Protein AF-A0A3M0WGC9-F1 (afdb_monomer)

Structure (mmCIF, N/CA/C/O backbone):
data_AF-A0A3M0WGC9-F1
#
_entry.id   AF-A0A3M0WGC9-F1
#
loop_
_atom_site.group_PDB
_atom_site.id
_atom_site.type_symbol
_atom_site.label_atom_id
_atom_site.label_alt_id
_atom_site.label_comp_id
_atom_site.label_asym_id
_atom_site.label_entity_id
_atom_site.label_seq_id
_atom_site.pdbx_PDB_ins_code
_atom_site.Cartn_x
_atom_site.Cartn_y
_atom_site.Cartn_z
_atom_site.occupancy
_atom_site.B_iso_or_equiv
_atom_site.auth_seq_id
_atom_site.auth_comp_id
_atom_site.auth_asym_id
_atom_site.auth_atom_id
_atom_site.pdbx_PDB_model_num
ATOM 1 N N . MET A 1 1 ? 17.889 10.717 0.332 1.00 43.56 1 MET A N 1
ATOM 2 C CA . MET A 1 1 ? 16.717 10.412 1.183 1.00 43.56 1 MET A CA 1
ATOM 3 C C . MET A 1 1 ? 15.743 9.590 0.343 1.00 43.56 1 MET A C 1
ATOM 5 O O . MET A 1 1 ? 15.370 10.068 -0.720 1.00 43.56 1 MET A O 1
ATOM 9 N N . MET A 1 2 ? 15.420 8.342 0.709 1.00 45.19 2 MET A N 1
ATOM 10 C CA . MET A 1 2 ? 14.398 7.572 -0.023 1.00 45.19 2 MET A CA 1
ATOM 11 C C . MET A 1 2 ? 13.053 8.272 0.176 1.00 45.19 2 MET A C 1
ATOM 13 O O . MET A 1 2 ? 12.574 8.380 1.302 1.00 45.19 2 MET A O 1
ATOM 17 N N . LYS A 1 3 ? 12.490 8.815 -0.904 1.00 48.56 3 LYS A N 1
ATOM 18 C CA . LYS A 1 3 ? 11.167 9.435 -0.889 1.00 48.56 3 LYS A CA 1
ATOM 19 C C . LYS A 1 3 ? 10.157 8.289 -0.854 1.00 48.56 3 LYS A C 1
ATOM 21 O O . LYS A 1 3 ? 9.883 7.686 -1.883 1.00 48.56 3 LYS A O 1
ATOM 26 N N . ASN A 1 4 ? 9.699 7.919 0.336 1.00 59.88 4 ASN A N 1
ATOM 27 C CA . ASN A 1 4 ? 8.624 6.946 0.488 1.00 59.88 4 ASN A CA 1
ATOM 28 C C . ASN A 1 4 ? 7.333 7.664 0.107 1.00 59.88 4 ASN A C 1
ATOM 30 O O . ASN A 1 4 ? 6.755 8.350 0.943 1.00 59.88 4 ASN A O 1
ATOM 34 N N . GLU A 1 5 ? 6.934 7.589 -1.159 1.00 68.81 5 GLU A N 1
ATOM 35 C CA . GLU A 1 5 ? 5.649 8.127 -1.591 1.00 68.81 5 GLU A CA 1
ATOM 36 C C . GLU A 1 5 ? 4.574 7.091 -1.252 1.00 68.81 5 GLU A C 1
ATOM 38 O O . GLU A 1 5 ? 4.584 5.991 -1.818 1.00 68.81 5 GLU A O 1
ATOM 43 N N . PRO A 1 6 ? 3.714 7.364 -0.257 1.00 80.31 6 PRO A N 1
ATOM 44 C CA . PRO A 1 6 ? 2.709 6.404 0.135 1.00 80.31 6 PRO A CA 1
ATOM 45 C C . PRO A 1 6 ? 1.614 6.394 -0.932 1.00 80.31 6 PRO A C 1
ATOM 47 O O . PRO A 1 6 ? 1.149 7.450 -1.358 1.00 80.31 6 PRO A O 1
ATOM 50 N N . PHE A 1 7 ? 1.185 5.206 -1.349 1.00 90.06 7 PHE A N 1
ATOM 51 C CA . PHE A 1 7 ? 0.074 5.090 -2.286 1.00 90.06 7 PHE A CA 1
ATOM 52 C C . PHE A 1 7 ? -1.208 5.725 -1.723 1.00 90.06 7 PHE A C 1
ATOM 54 O O . PHE A 1 7 ? -1.368 5.788 -0.492 1.00 90.06 7 PHE A O 1
ATOM 61 N N . PRO A 1 8 ? -2.075 6.258 -2.601 1.00 93.75 8 PRO A N 1
ATOM 62 C CA . PRO A 1 8 ? -3.355 6.806 -2.186 1.00 93.75 8 PRO A CA 1
ATOM 63 C C . PRO A 1 8 ? -4.249 5.672 -1.685 1.00 93.75 8 PRO A C 1
ATOM 65 O O . PRO A 1 8 ? -4.129 4.526 -2.125 1.00 93.75 8 PRO A O 1
ATOM 68 N N . VAL A 1 9 ? -5.092 5.998 -0.711 1.00 94.94 9 VAL A N 1
ATOM 69 C CA . VAL A 1 9 ? -5.970 5.041 -0.050 1.00 94.94 9 VAL A CA 1
ATOM 70 C C . VAL A 1 9 ? -7.306 5.699 0.245 1.00 94.94 9 VAL A C 1
ATOM 72 O O . VAL A 1 9 ? -7.328 6.828 0.738 1.00 94.94 9 VAL A O 1
ATOM 75 N N . ASP A 1 10 ? -8.366 4.946 0.004 1.00 95.19 10 ASP A N 1
ATOM 76 C CA . ASP A 1 10 ? -9.727 5.253 0.402 1.00 95.19 10 ASP A CA 1
ATOM 77 C C . ASP A 1 10 ? -10.160 4.271 1.494 1.00 95.19 10 ASP A C 1
ATOM 79 O O . ASP A 1 10 ? -9.768 3.099 1.494 1.00 95.19 10 ASP A O 1
ATOM 83 N N . ILE A 1 11 ? -10.955 4.764 2.444 1.00 93.94 11 ILE A N 1
ATOM 84 C CA . ILE A 1 11 ? -11.531 3.967 3.528 1.00 93.94 11 ILE A CA 1
ATOM 85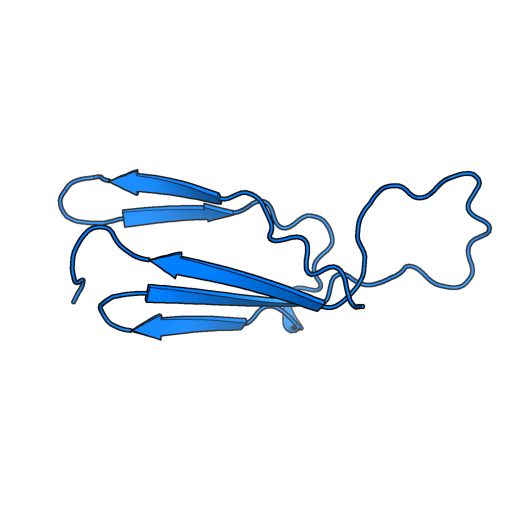 C C . ILE A 1 11 ? -13.040 4.180 3.499 1.00 93.94 11 ILE A C 1
ATOM 87 O O . ILE A 1 11 ? -13.502 5.318 3.582 1.00 93.94 11 ILE A O 1
ATOM 91 N N . ILE A 1 12 ? -13.788 3.088 3.382 1.00 95.12 12 ILE A N 1
ATOM 92 C CA . ILE A 1 12 ? -15.250 3.075 3.440 1.00 95.12 12 ILE A CA 1
ATOM 93 C C . ILE A 1 12 ? -15.653 2.421 4.760 1.00 95.12 12 ILE A C 1
ATOM 95 O O . ILE A 1 12 ? -15.164 1.339 5.083 1.00 95.12 12 ILE A O 1
ATOM 99 N N . ASP A 1 13 ? -16.521 3.092 5.512 1.00 93.06 13 ASP A N 1
ATOM 100 C CA . ASP A 1 13 ? -17.133 2.590 6.742 1.00 93.06 13 ASP A CA 1
ATOM 101 C C . ASP A 1 13 ? -18.544 2.077 6.421 1.00 93.06 13 ASP A C 1
ATOM 103 O O . ASP A 1 13 ? -19.405 2.859 6.010 1.00 93.06 13 ASP A O 1
ATOM 107 N N . GLU A 1 14 ? -18.770 0.770 6.570 1.00 93.81 14 GLU A N 1
ATOM 108 C CA . GLU A 1 14 ? -20.093 0.140 6.428 1.00 93.81 14 GLU A CA 1
ATOM 109 C C . GLU A 1 14 ? -20.729 -0.205 7.791 1.00 93.81 14 GLU A C 1
ATOM 111 O O . GLU A 1 14 ? -21.673 -0.990 7.870 1.00 93.81 14 GLU A O 1
ATOM 116 N N . GLY A 1 15 ? -20.223 0.366 8.886 1.00 89.56 15 GLY A N 1
ATOM 117 C CA . GLY A 1 15 ? -20.704 0.166 10.252 1.00 89.56 15 GLY A CA 1
ATOM 118 C C . GLY A 1 15 ? -20.141 -1.091 10.912 1.00 89.56 15 GLY A C 1
ATOM 119 O O . GLY A 1 15 ? -19.539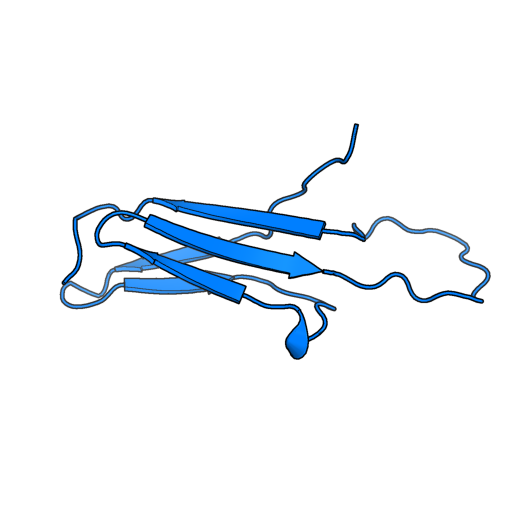 -1.002 11.977 1.00 89.56 15 GLY A O 1
ATOM 120 N N . GLU A 1 16 ? -20.314 -2.258 10.288 1.00 89.69 16 GLU A N 1
ATOM 121 C CA . GLU A 1 16 ? -19.759 -3.522 10.806 1.00 89.69 16 GLU A CA 1
ATOM 122 C C . GLU A 1 16 ? -18.324 -3.778 10.331 1.00 89.69 16 GLU A C 1
ATOM 124 O O . GLU A 1 16 ? -17.563 -4.464 11.007 1.00 89.69 16 GLU A O 1
ATOM 129 N N . ASN A 1 17 ? -17.951 -3.235 9.168 1.00 91.06 17 ASN A N 1
ATOM 130 C CA . ASN A 1 17 ? -16.662 -3.481 8.528 1.00 91.06 17 ASN A CA 1
ATOM 131 C C . ASN A 1 17 ? -16.093 -2.204 7.901 1.00 91.06 17 ASN A C 1
ATOM 133 O O . ASN A 1 17 ? -16.834 -1.346 7.415 1.00 91.06 17 ASN A O 1
ATOM 137 N N . TYR A 1 18 ? -14.762 -2.141 7.824 1.00 91.31 18 TYR A N 1
ATOM 138 C CA . TYR A 1 18 ? -14.046 -1.168 7.003 1.00 91.31 18 TYR A CA 1
ATOM 139 C C . TYR A 1 18 ? -13.554 -1.812 5.708 1.00 91.31 18 TYR A C 1
ATOM 141 O O . TYR A 1 18 ? -12.892 -2.850 5.736 1.00 91.31 18 TYR A O 1
ATOM 149 N N . TYR A 1 19 ? -13.776 -1.143 4.578 1.00 93.94 19 TYR A N 1
ATOM 150 C CA . TYR A 1 19 ? -13.130 -1.486 3.313 1.00 93.94 19 TYR A CA 1
ATOM 151 C C . TYR A 1 19 ? -12.004 -0.507 3.033 1.00 93.94 19 TYR A C 1
ATOM 153 O O . TYR A 1 19 ? -12.208 0.704 2.985 1.00 93.94 19 TYR A O 1
ATOM 161 N N . ILE A 1 20 ? -10.809 -1.048 2.820 1.00 93.38 20 ILE A N 1
ATOM 162 C CA . ILE A 1 20 ? -9.617 -0.274 2.489 1.00 93.38 20 ILE A CA 1
ATOM 163 C C . ILE A 1 20 ? -9.263 -0.542 1.035 1.00 93.38 20 ILE A C 1
ATOM 165 O O . ILE A 1 20 ? -8.910 -1.663 0.666 1.00 93.38 20 ILE A O 1
ATOM 169 N N . ILE A 1 21 ? -9.319 0.504 0.219 1.00 95.31 21 ILE A N 1
ATOM 170 C CA . ILE A 1 21 ? -9.012 0.447 -1.209 1.00 95.31 21 ILE A CA 1
ATOM 171 C C . ILE A 1 21 ? -7.740 1.255 -1.435 1.00 95.31 21 ILE A C 1
ATOM 173 O O . ILE A 1 21 ? -7.678 2.428 -1.085 1.00 95.31 21 ILE A O 1
ATOM 177 N N . MET A 1 22 ? -6.697 0.6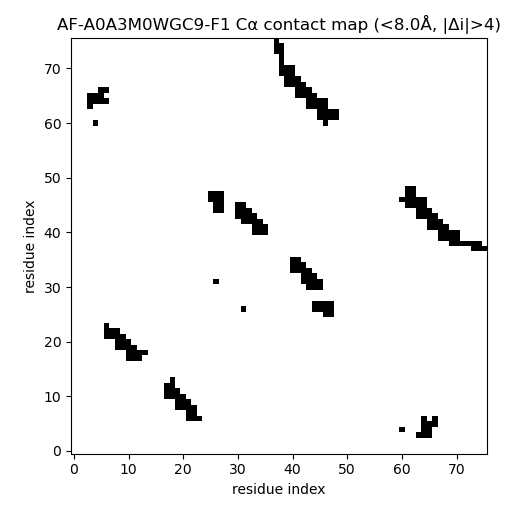36 -1.988 1.00 93.94 22 MET A N 1
ATOM 178 C CA . MET A 1 22 ? -5.401 1.290 -2.184 1.00 93.94 22 MET A CA 1
ATOM 179 C C . MET A 1 22 ? -4.888 1.085 -3.606 1.00 93.94 22 MET A C 1
ATOM 181 O O . MET A 1 22 ? -4.714 -0.053 -4.051 1.00 93.94 22 MET A O 1
ATOM 185 N N . ASP A 1 23 ? -4.533 2.178 -4.285 1.00 92.88 23 ASP A N 1
ATOM 186 C CA . ASP A 1 23 ? -3.978 2.092 -5.635 1.00 92.88 23 ASP A CA 1
ATOM 187 C C . ASP A 1 23 ? -2.540 1.591 -5.610 1.00 92.88 23 ASP A C 1
ATOM 189 O O . ASP A 1 23 ? -1.604 2.270 -5.189 1.00 92.88 23 ASP A O 1
ATOM 193 N N . CYS A 1 24 ? -2.346 0.399 -6.163 1.00 89.50 24 CYS A N 1
ATOM 194 C CA . CYS A 1 24 ? -1.084 -0.329 -6.110 1.00 89.50 24 CYS A CA 1
ATOM 195 C C . CYS A 1 24 ? -0.427 -0.573 -7.488 1.00 89.50 24 CYS A C 1
ATOM 197 O O . CYS A 1 24 ? 0.008 -1.693 -7.781 1.00 89.50 24 CYS A O 1
ATOM 199 N N . PRO A 1 25 ? -0.316 0.427 -8.388 1.00 88.56 25 PRO A N 1
ATOM 200 C CA . PRO A 1 25 ? 0.042 0.166 -9.777 1.00 88.56 25 PRO A CA 1
ATOM 201 C C . PRO A 1 25 ? 1.514 -0.234 -9.942 1.00 88.56 25 PRO A C 1
ATOM 203 O O . PRO A 1 25 ? 2.428 0.583 -9.752 1.00 88.56 25 PRO A O 1
ATOM 206 N N . GLY A 1 26 ? 1.735 -1.457 -10.430 1.00 86.81 26 GLY A N 1
ATOM 207 C CA . GLY A 1 26 ? 3.057 -1.994 -10.772 1.00 86.81 26 GLY A CA 1
ATOM 208 C C . GLY A 1 26 ? 3.854 -2.534 -9.582 1.00 86.81 26 GLY A C 1
ATOM 209 O O . GLY A 1 26 ? 5.080 -2.611 -9.661 1.00 86.81 26 GLY A O 1
ATOM 210 N N . ILE A 1 27 ? 3.182 -2.862 -8.478 1.00 89.06 27 ILE A N 1
ATOM 211 C CA . ILE A 1 27 ? 3.776 -3.627 -7.377 1.00 89.06 27 ILE A CA 1
ATOM 212 C C . ILE A 1 27 ? 3.921 -5.085 -7.814 1.00 89.06 27 ILE A C 1
ATOM 214 O O . ILE A 1 27 ? 3.054 -5.620 -8.501 1.00 89.06 27 ILE A O 1
ATOM 218 N N . ILE A 1 28 ? 5.018 -5.730 -7.418 1.00 84.75 28 ILE A N 1
ATOM 219 C CA . ILE A 1 28 ? 5.161 -7.180 -7.583 1.00 84.75 28 ILE A CA 1
ATOM 220 C C . ILE A 1 28 ? 4.265 -7.858 -6.534 1.00 84.75 28 ILE A C 1
ATOM 222 O O . ILE A 1 28 ? 4.509 -7.602 -5.351 1.00 84.75 28 ILE A O 1
ATOM 226 N N . PRO A 1 29 ? 3.294 -8.714 -6.915 1.00 84.81 29 PRO A N 1
ATOM 227 C CA . PRO A 1 29 ? 2.367 -9.343 -5.969 1.00 84.81 29 PRO A CA 1
ATOM 228 C C . PRO A 1 29 ? 3.073 -10.008 -4.782 1.00 84.81 29 PRO A C 1
ATOM 230 O O . PRO A 1 29 ? 2.766 -9.695 -3.639 1.00 84.81 29 PRO A O 1
ATOM 233 N N . ASP A 1 30 ? 4.125 -10.786 -5.045 1.00 88.94 30 ASP A N 1
ATOM 234 C CA . ASP A 1 30 ? 4.895 -11.507 -4.016 1.00 88.94 30 ASP A CA 1
ATOM 235 C C . ASP A 1 30 ? 5.668 -10.593 -3.050 1.00 88.94 30 ASP A C 1
ATOM 237 O O . ASP A 1 30 ? 6.157 -11.031 -2.012 1.00 88.94 30 ASP A O 1
ATOM 241 N N . SER A 1 31 ? 5.824 -9.312 -3.393 1.00 88.25 31 SER A N 1
ATOM 242 C CA . SER A 1 31 ? 6.466 -8.327 -2.519 1.00 88.25 31 SER A CA 1
ATOM 243 C C . SER A 1 31 ? 5.481 -7.612 -1.596 1.00 88.25 31 SER A C 1
ATOM 245 O O . SER A 1 31 ? 5.924 -6.875 -0.712 1.00 88.25 31 SER A O 1
ATOM 247 N N . LEU A 1 32 ? 4.172 -7.772 -1.823 1.00 92.31 32 LEU A N 1
ATOM 248 C CA . LEU A 1 32 ? 3.132 -7.109 -1.051 1.00 92.31 32 LEU A CA 1
ATOM 249 C C . LEU A 1 32 ? 2.949 -7.828 0.286 1.00 92.31 32 LEU A C 1
ATOM 251 O O . LEU A 1 32 ? 2.621 -9.008 0.336 1.00 92.31 32 LEU A O 1
ATOM 255 N N . VAL A 1 33 ? 3.143 -7.096 1.377 1.00 94.31 33 VAL A N 1
ATOM 256 C CA . VAL A 1 33 ? 2.903 -7.589 2.732 1.00 94.31 33 VAL A CA 1
ATOM 257 C C . VAL A 1 33 ? 1.910 -6.663 3.410 1.00 94.31 33 VAL A C 1
ATOM 259 O O . VAL A 1 33 ? 2.148 -5.455 3.510 1.00 94.31 33 VAL A O 1
ATOM 262 N N . ILE A 1 34 ? 0.823 -7.256 3.890 1.00 94.50 34 ILE A N 1
ATOM 263 C CA . ILE A 1 34 ? -0.213 -6.605 4.685 1.00 94.50 34 ILE A CA 1
ATOM 264 C C . ILE A 1 34 ? -0.128 -7.202 6.088 1.00 94.50 34 ILE A C 1
ATOM 266 O O . ILE A 1 34 ? -0.126 -8.419 6.255 1.00 94.50 34 ILE A O 1
ATOM 270 N N . SER A 1 35 ? 0.002 -6.344 7.089 1.00 95.00 35 SER A N 1
ATOM 271 C CA . SER A 1 35 ? 0.022 -6.720 8.502 1.00 95.00 35 SER A CA 1
ATOM 272 C C . SER A 1 35 ? -0.754 -5.677 9.281 1.00 95.00 35 SER A C 1
ATOM 274 O O . SER A 1 35 ? -0.637 -4.499 8.958 1.00 95.00 35 SER A O 1
ATOM 276 N N . GLY A 1 36 ? -1.482 -6.067 10.313 1.00 91.00 36 GLY A N 1
ATOM 277 C CA . GLY A 1 36 ? -2.227 -5.119 11.128 1.00 91.00 36 GLY A CA 1
ATOM 278 C C . GLY A 1 36 ? -2.423 -5.617 12.546 1.00 91.00 36 GLY A C 1
ATOM 279 O O . GLY A 1 36 ? -2.109 -6.765 12.861 1.00 91.00 36 GLY A O 1
ATOM 280 N N . ASN A 1 37 ? -2.908 -4.714 13.380 1.00 91.19 37 ASN A N 1
ATOM 281 C CA . ASN A 1 37 ? -3.464 -4.995 14.692 1.00 91.19 37 ASN A CA 1
ATOM 282 C C . ASN A 1 37 ? -4.853 -4.340 14.771 1.00 91.19 37 ASN A C 1
ATOM 284 O O . ASN A 1 37 ? -5.374 -3.862 13.764 1.00 91.19 37 ASN A O 1
ATOM 288 N N . GLU A 1 38 ? -5.430 -4.305 15.965 1.00 91.81 38 GLU A N 1
ATOM 289 C CA . GLU A 1 38 ? -6.768 -3.764 16.199 1.00 91.81 38 GLU A CA 1
ATOM 290 C C . GLU A 1 38 ? -6.897 -2.263 15.855 1.00 91.81 38 GLU A C 1
ATOM 292 O O . GLU A 1 38 ? -7.997 -1.776 15.632 1.00 91.81 38 GLU A O 1
ATOM 297 N N . GLU A 1 39 ? -5.796 -1.508 15.780 1.00 92.31 39 GLU A N 1
ATOM 298 C CA . GLU A 1 39 ? -5.806 -0.048 15.597 1.00 92.31 39 GLU A CA 1
ATOM 299 C C . GLU A 1 39 ? -5.250 0.412 14.242 1.00 92.31 39 GLU A C 1
ATOM 301 O O . GLU A 1 39 ? -5.541 1.521 13.780 1.00 92.31 39 GLU A O 1
ATOM 306 N N . GLU A 1 40 ? -4.397 -0.392 13.604 1.00 94.06 40 GLU A N 1
ATOM 307 C CA . GLU A 1 40 ? -3.726 -0.007 12.370 1.00 94.06 40 GLU A CA 1
ATOM 308 C C . GLU A 1 40 ? -3.504 -1.158 11.392 1.00 94.06 40 GLU A C 1
ATOM 310 O O . GLU A 1 40 ? -3.202 -2.295 11.752 1.00 94.06 40 GLU A O 1
ATOM 315 N N . ILE A 1 41 ? -3.550 -0.804 10.107 1.00 95.00 41 ILE A N 1
ATOM 316 C CA . ILE A 1 41 ? -3.135 -1.651 8.995 1.00 95.00 41 ILE A CA 1
ATOM 317 C C . ILE A 1 41 ? -1.889 -1.045 8.352 1.00 95.00 41 ILE A C 1
ATOM 319 O O . ILE A 1 41 ? -1.833 0.126 7.969 1.00 95.00 41 ILE A O 1
ATOM 323 N N . ILE A 1 42 ? -0.861 -1.872 8.216 1.00 94.44 42 ILE A N 1
ATOM 324 C CA . ILE A 1 42 ? 0.409 -1.550 7.582 1.00 94.44 42 ILE A CA 1
ATOM 325 C C . IL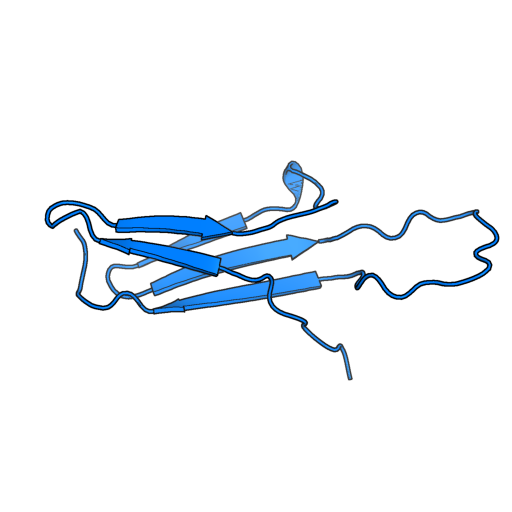E A 1 42 ? 0.504 -2.324 6.273 1.00 94.44 42 ILE A C 1
ATOM 327 O O . ILE A 1 42 ? 0.521 -3.556 6.261 1.00 94.44 42 ILE A O 1
ATOM 331 N N . VAL A 1 43 ? 0.664 -1.593 5.171 1.00 94.62 43 VAL A N 1
ATOM 332 C CA . VAL A 1 43 ? 0.920 -2.170 3.853 1.00 94.62 43 VAL A CA 1
ATOM 333 C C . VAL A 1 43 ? 2.292 -1.749 3.355 1.00 94.62 43 VAL A C 1
ATOM 335 O O . VAL A 1 43 ? 2.621 -0.563 3.296 1.00 94.62 43 VAL A O 1
ATOM 338 N N . LYS A 1 44 ? 3.120 -2.727 2.996 1.00 92.94 44 LYS A N 1
ATOM 339 C CA . LYS A 1 44 ? 4.477 -2.505 2.487 1.00 92.94 44 LYS A CA 1
ATOM 340 C C . LYS A 1 44 ? 4.741 -3.364 1.262 1.00 92.94 44 LYS A C 1
ATOM 342 O O . LYS A 1 44 ? 4.160 -4.433 1.104 1.00 92.94 44 LYS A O 1
ATOM 347 N N . GLY A 1 45 ? 5.665 -2.920 0.422 1.00 91.75 45 GLY A N 1
ATOM 348 C CA . GLY A 1 45 ? 6.109 -3.719 -0.714 1.00 91.75 45 GLY A CA 1
ATOM 349 C C . GLY A 1 45 ? 7.085 -2.994 -1.620 1.00 91.75 45 GLY A C 1
ATOM 350 O O . GLY A 1 45 ? 7.665 -1.969 -1.244 1.00 91.75 45 GLY A O 1
ATOM 351 N N . ILE A 1 46 ? 7.298 -3.551 -2.815 1.00 89.31 46 ILE A N 1
ATOM 352 C CA . ILE A 1 46 ? 8.291 -3.060 -3.772 1.00 89.31 46 ILE A CA 1
ATOM 353 C C . ILE A 1 46 ? 7.646 -2.833 -5.138 1.00 89.31 46 ILE A C 1
ATOM 355 O O . ILE A 1 46 ? 7.115 -3.744 -5.771 1.00 89.31 46 ILE A O 1
ATOM 359 N N . LYS A 1 47 ? 7.776 -1.604 -5.639 1.00 88.62 47 LYS A N 1
ATOM 360 C CA . LYS A 1 47 ? 7.482 -1.253 -7.026 1.00 88.62 47 LYS A CA 1
ATOM 361 C C . LYS A 1 47 ? 8.751 -1.369 -7.852 1.00 88.62 47 LYS A C 1
ATOM 363 O O . LYS A 1 47 ? 9.694 -0.588 -7.682 1.00 88.62 47 LYS A O 1
ATOM 368 N N . SER A 1 48 ? 8.792 -2.371 -8.720 1.00 80.81 48 SER A N 1
ATOM 369 C CA . SER A 1 48 ? 9.983 -2.698 -9.491 1.00 80.81 48 SER A CA 1
ATOM 370 C C . SER A 1 48 ? 10.316 -1.618 -10.517 1.00 80.81 48 SER A C 1
ATOM 372 O O . SER A 1 48 ? 9.464 -1.053 -11.204 1.00 80.81 48 SER A O 1
ATOM 374 N N . ALA A 1 49 ? 11.610 -1.331 -10.635 1.00 76.94 49 ALA A N 1
ATOM 375 C CA . ALA A 1 49 ? 12.127 -0.582 -11.762 1.00 76.94 49 ALA A CA 1
ATOM 376 C C . ALA A 1 49 ? 12.288 -1.537 -12.946 1.00 76.94 49 ALA A C 1
ATOM 378 O O . ALA A 1 49 ? 13.013 -2.527 -12.844 1.00 76.94 49 ALA A O 1
ATOM 379 N N . VAL A 1 50 ? 11.671 -1.226 -14.086 1.00 76.19 50 VAL A N 1
ATOM 380 C CA . VAL A 1 50 ? 11.970 -1.954 -15.324 1.00 76.19 50 VAL A CA 1
ATOM 381 C C . VAL A 1 50 ? 13.369 -1.524 -15.786 1.00 76.19 50 VAL A C 1
ATOM 383 O O . VAL A 1 50 ? 13.580 -0.374 -16.189 1.00 76.19 50 VAL A O 1
ATOM 386 N N . LYS A 1 51 ? 14.338 -2.436 -15.643 1.00 79.25 51 LYS A N 1
ATOM 387 C CA . LYS A 1 51 ? 15.746 -2.256 -16.035 1.00 79.25 51 LYS A CA 1
ATOM 388 C C . LYS A 1 51 ? 15.912 -2.388 -17.556 1.00 79.25 51 LYS A C 1
ATOM 390 O O . LYS A 1 51 ? 15.048 -2.934 -18.234 1.00 79.25 51 LYS A O 1
ATOM 395 N N . GLY A 1 52 ? 17.030 -1.891 -18.091 1.00 79.25 52 GLY A N 1
ATOM 396 C CA . GLY A 1 52 ? 17.416 -2.125 -19.492 1.00 79.25 52 GLY A CA 1
ATOM 397 C C . GLY A 1 52 ? 16.572 -1.388 -20.537 1.00 79.25 52 GLY A C 1
ATOM 398 O O . GLY A 1 52 ? 16.542 -1.784 -21.697 1.00 79.25 52 GLY A O 1
ATOM 399 N N . LYS A 1 53 ? 15.866 -0.325 -20.140 1.00 83.31 53 LYS A N 1
ATOM 400 C CA . LYS A 1 53 ? 15.100 0.538 -21.046 1.00 83.31 53 LYS A CA 1
ATOM 401 C C . LYS A 1 53 ? 15.690 1.944 -21.037 1.00 83.31 53 LYS A C 1
ATOM 403 O O . LYS A 1 53 ? 16.087 2.440 -19.982 1.00 83.31 53 LYS A O 1
ATOM 408 N N . LYS A 1 54 ? 15.718 2.588 -22.205 1.00 90.69 54 LYS A N 1
ATOM 409 C CA . LYS A 1 54 ? 16.094 3.997 -22.354 1.00 90.69 54 LYS A CA 1
ATOM 410 C C . LYS A 1 54 ? 14.836 4.848 -22.199 1.00 90.69 54 LYS A C 1
ATOM 412 O O . LYS A 1 54 ? 14.038 4.948 -23.124 1.00 90.69 54 LYS A O 1
ATOM 417 N N . TYR A 1 55 ? 14.626 5.393 -21.008 1.00 87.75 55 TYR A N 1
ATOM 418 C CA . TYR A 1 55 ? 13.479 6.255 -20.737 1.00 87.75 55 TYR A CA 1
ATOM 419 C C . TYR A 1 55 ? 13.726 7.664 -21.269 1.00 87.75 55 TYR A C 1
ATOM 421 O O . TYR A 1 55 ? 14.824 8.191 -21.111 1.00 87.75 55 TYR A O 1
ATOM 429 N N . ILE A 1 56 ? 12.696 8.265 -21.867 1.00 92.88 56 ILE A N 1
ATOM 430 C CA . ILE A 1 56 ? 12.684 9.691 -22.226 1.00 92.88 56 ILE A CA 1
ATOM 431 C C . ILE A 1 56 ? 12.279 10.532 -21.001 1.00 92.88 56 ILE A C 1
ATOM 433 O O . ILE A 1 56 ? 12.871 11.575 -20.754 1.00 92.88 56 ILE A O 1
ATOM 437 N N . LEU A 1 57 ? 11.324 10.043 -20.197 1.00 90.31 57 LEU A N 1
ATOM 438 C CA . LEU A 1 57 ? 10.862 10.655 -18.947 1.00 90.31 57 LEU A CA 1
ATOM 439 C C . LEU A 1 57 ? 10.389 9.569 -17.962 1.00 90.31 57 LEU A C 1
ATOM 441 O O . LEU A 1 57 ? 9.840 8.546 -18.379 1.00 90.31 57 LEU A O 1
ATOM 445 N N . ILE A 1 58 ? 10.600 9.781 -16.658 1.00 86.75 58 ILE A N 1
ATOM 446 C CA . ILE A 1 58 ? 10.070 8.929 -15.583 1.00 86.75 58 ILE A CA 1
ATOM 447 C C . ILE A 1 58 ? 9.552 9.814 -14.450 1.00 86.75 58 ILE A C 1
ATOM 449 O O . ILE A 1 58 ? 10.339 10.386 -13.705 1.00 86.75 58 ILE A O 1
ATOM 453 N N . GLU A 1 59 ? 8.235 9.855 -14.281 1.00 88.81 59 GLU A N 1
ATOM 454 C CA . GLU A 1 59 ? 7.589 10.541 -13.150 1.00 88.81 59 GLU A CA 1
ATOM 455 C C . GLU A 1 59 ? 7.153 9.552 -12.065 1.00 88.81 59 GLU A C 1
ATOM 457 O O . GLU A 1 59 ? 7.159 9.851 -10.876 1.00 88.81 59 GLU A O 1
ATOM 462 N N . ARG A 1 60 ? 6.801 8.327 -12.477 1.00 86.81 60 ARG A N 1
ATOM 463 C CA . ARG A 1 60 ? 6.293 7.286 -11.580 1.00 86.81 60 ARG A CA 1
ATOM 464 C C . ARG A 1 60 ? 7.362 6.873 -10.569 1.00 86.81 60 ARG A C 1
ATOM 466 O O . ARG A 1 60 ? 8.420 6.371 -10.960 1.00 86.81 60 ARG A O 1
ATOM 473 N N . PHE A 1 61 ? 7.017 6.954 -9.285 1.00 86.56 61 PHE A N 1
ATOM 474 C CA . PHE A 1 61 ? 7.826 6.416 -8.195 1.00 86.56 61 PHE A CA 1
ATOM 475 C C . PHE A 1 61 ? 8.168 4.928 -8.394 1.00 86.56 61 PHE A C 1
ATOM 477 O O . PHE A 1 61 ? 7.364 4.140 -8.910 1.00 86.56 61 PHE A O 1
ATOM 484 N N . ARG A 1 62 ? 9.374 4.548 -7.958 1.00 87.00 62 ARG A N 1
ATOM 485 C CA . ARG A 1 62 ? 9.914 3.183 -7.944 1.00 87.00 62 ARG A CA 1
ATOM 486 C C . ARG A 1 62 ? 10.658 2.957 -6.637 1.00 87.00 62 ARG A C 1
ATOM 488 O O . ARG A 1 62 ? 11.332 3.861 -6.152 1.00 87.00 62 ARG A O 1
ATOM 495 N N . GLY A 1 63 ? 10.621 1.730 -6.135 1.00 87.62 63 GLY A N 1
ATOM 496 C CA . GLY A 1 63 ? 11.300 1.348 -4.902 1.00 87.62 63 GLY A CA 1
ATOM 497 C C . GLY A 1 63 ? 10.340 0.816 -3.848 1.00 87.62 63 GLY A C 1
ATOM 498 O O . GLY A 1 63 ? 9.256 0.326 -4.162 1.00 87.62 63 GLY A O 1
ATOM 499 N N . LYS A 1 64 ? 10.786 0.863 -2.593 1.00 88.62 64 LYS A N 1
ATOM 500 C CA . LYS A 1 64 ? 10.011 0.396 -1.443 1.00 88.62 64 LYS A CA 1
ATOM 501 C C . LYS A 1 64 ? 8.953 1.431 -1.079 1.00 88.62 64 LYS A C 1
ATOM 503 O O . LYS A 1 64 ? 9.272 2.612 -1.014 1.00 88.62 64 LYS A O 1
ATOM 508 N N . PHE A 1 65 ? 7.739 0.986 -0.792 1.00 89.81 65 PHE A N 1
ATOM 509 C CA . PHE A 1 65 ? 6.710 1.837 -0.202 1.00 89.81 65 PHE A CA 1
ATOM 510 C C . PHE A 1 65 ? 6.276 1.274 1.152 1.00 89.81 65 PHE A C 1
ATOM 512 O O . PHE A 1 65 ? 6.422 0.079 1.429 1.00 89.81 65 PHE A O 1
ATOM 519 N N . LEU A 1 66 ? 5.757 2.165 1.9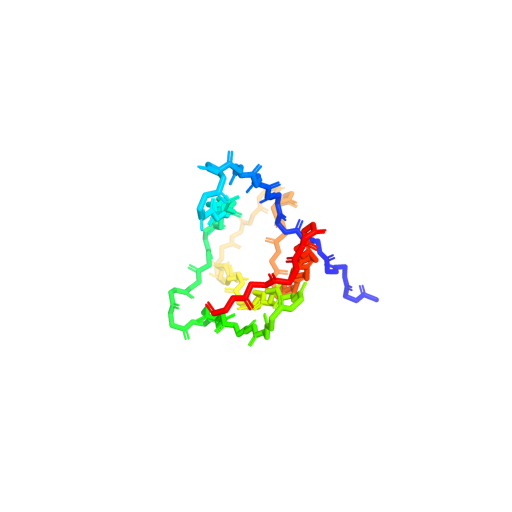90 1.00 91.19 66 LEU A N 1
ATOM 520 C CA . LEU A 1 66 ? 5.151 1.855 3.275 1.00 91.19 66 LEU A CA 1
ATOM 521 C C . LEU A 1 66 ? 3.949 2.781 3.446 1.00 91.19 66 LEU A C 1
ATOM 523 O O . LEU A 1 66 ? 4.105 4.002 3.419 1.00 91.19 66 LEU A O 1
ATOM 527 N N . ARG A 1 67 ? 2.770 2.201 3.638 1.00 92.38 67 ARG A N 1
ATOM 528 C CA . ARG A 1 67 ? 1.545 2.904 4.005 1.00 92.38 67 ARG A CA 1
ATOM 529 C C . ARG A 1 67 ? 1.111 2.402 5.375 1.00 92.38 67 ARG A C 1
ATOM 531 O O . ARG A 1 67 ? 0.983 1.199 5.574 1.00 92.38 67 ARG A O 1
ATOM 538 N N . LYS A 1 68 ? 0.911 3.327 6.309 1.00 93.75 68 LYS A N 1
ATOM 539 C CA . LYS A 1 68 ? 0.273 3.054 7.597 1.00 93.75 68 LYS A CA 1
ATOM 540 C C . LYS A 1 68 ? -1.100 3.700 7.587 1.00 93.75 68 LYS A C 1
ATOM 542 O O . LYS A 1 68 ? -1.209 4.876 7.238 1.00 93.75 68 LYS A O 1
ATOM 547 N N . ILE A 1 69 ? -2.116 2.928 7.926 1.00 94.44 69 ILE A N 1
ATOM 548 C CA . ILE A 1 69 ? -3.512 3.337 7.924 1.00 94.44 69 ILE A CA 1
ATOM 549 C C . ILE A 1 69 ? -4.005 3.131 9.346 1.00 94.44 69 ILE A C 1
ATOM 551 O O . ILE A 1 69 ? -4.096 1.996 9.801 1.00 94.44 69 ILE A O 1
ATOM 555 N N . LYS A 1 70 ? -4.269 4.231 10.051 1.00 92.94 70 LYS A N 1
ATOM 556 C CA . LYS A 1 70 ? -4.930 4.169 11.352 1.00 92.94 70 LYS A CA 1
ATOM 557 C C . LYS A 1 70 ? -6.417 3.983 11.130 1.00 92.94 70 LYS A C 1
ATOM 559 O O . LYS A 1 70 ? -6.993 4.689 10.300 1.00 92.94 70 LYS A O 1
ATOM 564 N N . LEU A 1 71 ? -7.006 3.056 11.866 1.00 90.50 71 LEU A N 1
ATOM 565 C CA . LEU A 1 71 ? -8.438 2.845 11.842 1.00 90.50 71 LEU A CA 1
ATOM 566 C C . LEU A 1 71 ? -9.120 3.899 12.726 1.00 90.50 71 LEU A C 1
ATOM 568 O O . LEU A 1 71 ? -8.523 4.361 13.703 1.00 90.50 71 LEU A O 1
ATOM 572 N N . PRO A 1 72 ? -10.344 4.331 12.380 1.00 87.12 72 PRO A N 1
ATOM 573 C CA . PRO A 1 72 ? -11.081 5.312 13.176 1.00 87.12 72 PRO A CA 1
ATOM 574 C C . PRO A 1 72 ? -11.462 4.767 14.555 1.00 87.12 72 PRO A C 1
ATOM 576 O O . PRO A 1 72 ? -11.614 5.533 15.506 1.00 87.12 72 PRO A O 1
ATOM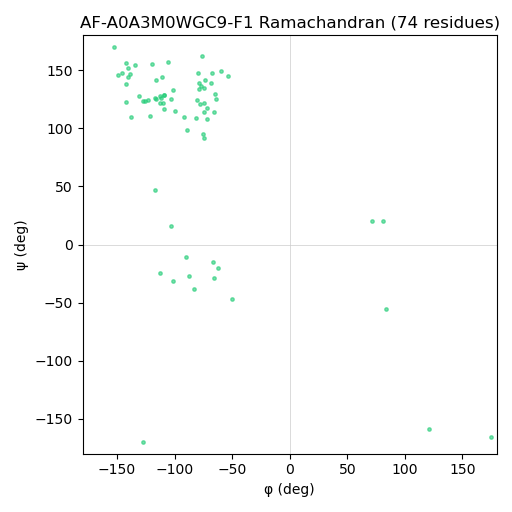 579 N N . GLN A 1 73 ? -11.637 3.448 14.637 1.00 88.31 73 GLN A N 1
ATOM 580 C CA . GLN A 1 73 ? -12.016 2.694 15.822 1.00 88.31 73 GLN A CA 1
ATOM 581 C C . GLN A 1 73 ? -11.255 1.368 15.845 1.00 88.31 73 GLN A C 1
ATOM 583 O O . GLN A 1 73 ? -10.816 0.878 14.802 1.00 88.31 73 GLN A O 1
ATOM 588 N N . THR A 1 74 ? -11.108 0.806 17.041 1.00 86.50 74 THR A N 1
ATOM 589 C CA . THR A 1 74 ? -10.502 -0.507 17.262 1.00 86.50 74 THR A CA 1
ATOM 590 C C . THR A 1 74 ? -11.366 -1.602 16.625 1.00 86.50 74 THR A C 1
ATOM 592 O O . THR A 1 74 ? -12.572 -1.638 16.865 1.00 86.50 74 THR A O 1
ATOM 595 N N . ILE A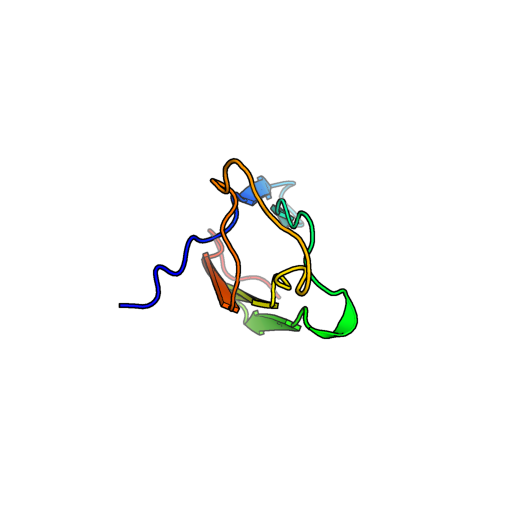 1 75 ? -10.764 -2.478 15.820 1.00 83.44 75 ILE A N 1
ATOM 596 C CA . ILE A 1 75 ? -11.430 -3.620 15.167 1.00 83.44 75 ILE A CA 1
ATOM 597 C C . ILE A 1 75 ? -11.046 -4.947 15.838 1.00 83.44 75 ILE A C 1
ATOM 599 O O . ILE A 1 75 ? -9.995 -5.030 16.467 1.00 83.44 75 ILE A O 1
ATOM 603 N N . ASN A 1 76 ? -11.895 -5.969 15.693 1.00 67.62 76 ASN A N 1
ATOM 604 C CA . ASN A 1 76 ? -11.749 -7.306 16.291 1.00 67.62 76 ASN A CA 1
ATOM 605 C C . ASN A 1 76 ? -11.336 -8.345 15.240 1.00 67.62 76 ASN A C 1
ATOM 607 O O . ASN A 1 76 ? -11.919 -8.297 14.132 1.00 67.62 76 ASN A O 1
#

Sequence (76 aa):
MMKNEPFPVDIIDEGENYYIIMDCPGIIPDSLVISGNEEEIIVKGIKSAVKGKKYILIERFRGKFLRKIKLPQTIN

Solvent-accessible surface area (backbone atoms only — not comparable to full-atom values): 4992 Å² total; per-residue (Å²): 131,89,80,62,66,52,64,60,72,51,78,47,80,72,86,88,52,76,49,78,49,64,65,64,90,65,50,45,71,92,46,58,46,78,50,68,63,47,49,35,42,37,40,36,33,38,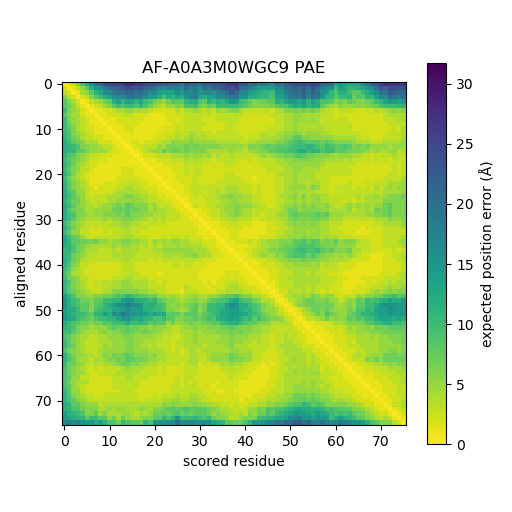27,68,73,84,76,98,65,90,75,93,76,84,86,77,86,65,43,67,36,60,40,78,44,75,51,98,57,77,55,134

Mean predicted aligned error: 5.09 Å

pLDDT: mean 87.09, std 10.61, range [43.56, 95.31]

Nearest PDB structures (foldseek):
  6l6m-assembly1_A  TM=8.981E-01  e=7.615E-04  Entamoeba histolytica
  4fei-assembly1_A-2  TM=8.433E-01  e=2.657E-03  Deinococcus radiodurans R1 = ATCC 13939 = DSM 20539
  5zul-assembly1_D-2  TM=7.590E-01  e=1.687E-03  Mycobacterium marinum M
  5zul-assembly1_A-2  TM=8.293E-01  e=1.546E-02  Mycobacterium marinum M
  3w1z-assembly1_D  TM=8.213E-01  e=1.732E-02  Schizosaccharomyces pombe 972h-

Foldseek 3Di:
DQPQDAFDWDWDCPPQDIDIDTDDPQFDPVFWDWDDAQFKIKIKGFRDDPPDDDDPDDPDDGTIHIDIDTDPGGDD

Radius of gyration: 15.06 Å; Cα contacts (8 Å, |Δi|>4): 107; chains: 1; bounding box: 38×22×40 Å

Secondary structure (DSSP, 8-state):
-----PPPEEEEE-SS-EEEEE--TTB-GGG-EEEE-SSE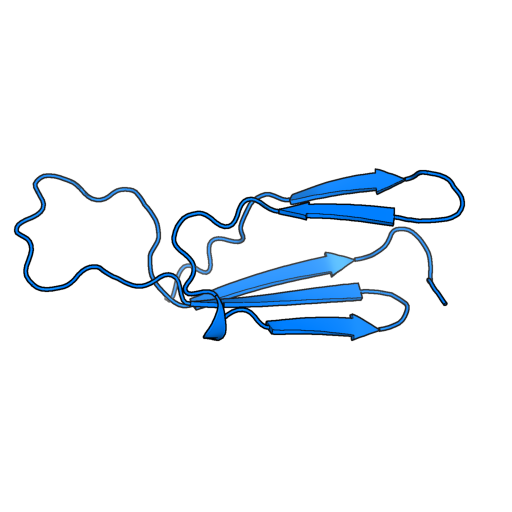EEEEEEE----S---S---S--EEEEEEEE-SS---